Protein AF-A0A1N6QVH7-F1 (afdb_monomer_lite)

pLDDT: mean 78.38, std 18.09, range [41.38, 98.06]

Sequence (100 aa):
MNKKFALFFLLNIFAFSASAQWKATTKQECTKRCVESDAGNPRKTVFEEKLRQIREKKKIEQDDDKLQGLLKEEKQEIENYKDNVEKICTSICKGNPEAR

Radius of gyration: 25.23 Å; chains: 1; bounding box: 90×29×48 Å

Structure (mmCIF, N/CA/C/O backbone):
data_AF-A0A1N6QVH7-F1
#
_entry.id   AF-A0A1N6QVH7-F1
#
loop_
_atom_site.group_PDB
_atom_site.id
_atom_site.type_symbol
_atom_site.label_atom_id
_atom_site.label_alt_id
_atom_site.label_comp_id
_atom_site.label_asym_id
_atom_site.label_entity_id
_atom_site.label_seq_id
_atom_site.pdbx_PDB_ins_code
_atom_site.Cartn_x
_atom_site.Cartn_y
_atom_site.Cartn_z
_atom_site.occupancy
_atom_site.B_iso_or_equiv
_atom_site.auth_seq_id
_atom_site.auth_comp_id
_atom_site.auth_asym_id
_atom_site.auth_atom_id
_atom_site.pdbx_PDB_model_num
ATOM 1 N N . MET A 1 1 ? 73.216 20.086 -1.555 1.00 42.41 1 MET A N 1
ATOM 2 C CA . MET A 1 1 ? 71.836 20.552 -1.291 1.00 42.41 1 MET A CA 1
ATOM 3 C C . MET A 1 1 ? 70.926 19.876 -2.302 1.00 42.41 1 MET A C 1
ATOM 5 O O . MET A 1 1 ? 70.764 20.384 -3.403 1.00 42.41 1 MET A O 1
ATOM 9 N N . ASN A 1 2 ? 70.408 18.692 -1.974 1.00 41.38 2 ASN A N 1
ATOM 10 C CA . ASN A 1 2 ? 69.685 17.875 -2.947 1.00 41.38 2 ASN A CA 1
ATOM 11 C C . ASN A 1 2 ? 68.183 18.025 -2.709 1.00 41.38 2 ASN A C 1
ATOM 13 O O . ASN A 1 2 ? 67.653 17.603 -1.682 1.00 41.38 2 ASN A O 1
ATOM 17 N N . LYS A 1 3 ? 67.547 18.715 -3.661 1.00 47.62 3 LYS A N 1
ATOM 18 C CA . LYS A 1 3 ? 66.104 18.942 -3.797 1.00 47.62 3 LYS A CA 1
ATOM 19 C C .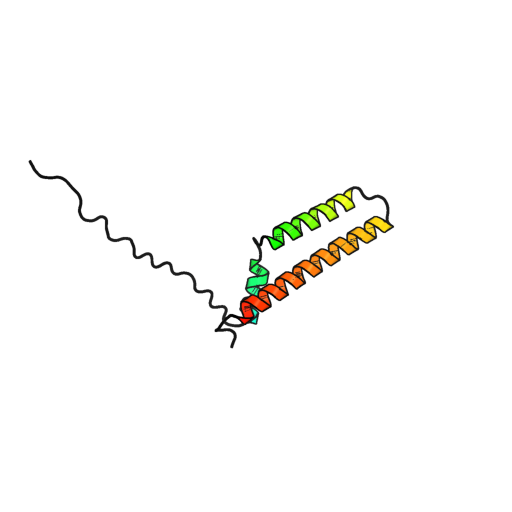 LYS A 1 3 ? 65.388 17.591 -3.703 1.00 47.62 3 LYS A C 1
ATOM 21 O O . LYS A 1 3 ? 65.594 16.716 -4.531 1.00 47.62 3 LYS A O 1
ATOM 26 N N . LYS A 1 4 ? 64.792 17.302 -2.551 1.00 53.00 4 LYS A N 1
ATOM 27 C CA . LYS A 1 4 ? 63.350 17.366 -2.291 1.00 53.00 4 LYS A CA 1
ATOM 28 C C . LYS A 1 4 ? 62.456 16.995 -3.485 1.00 53.00 4 LYS A C 1
ATOM 30 O O . LYS A 1 4 ? 62.242 17.808 -4.372 1.00 53.00 4 LYS A O 1
ATOM 35 N N . PHE A 1 5 ? 61.851 15.821 -3.308 1.00 58.72 5 PHE A N 1
ATOM 36 C CA . PHE A 1 5 ? 60.416 15.546 -3.385 1.00 58.72 5 PHE A CA 1
ATOM 37 C C . PHE A 1 5 ? 59.714 15.431 -4.744 1.00 58.72 5 PHE A C 1
ATOM 39 O O . PHE A 1 5 ? 59.785 16.295 -5.606 1.00 58.72 5 PHE A O 1
ATOM 46 N N . ALA A 1 6 ? 58.862 14.400 -4.749 1.00 57.56 6 ALA A N 1
ATOM 47 C CA . ALA A 1 6 ? 57.547 14.349 -5.376 1.00 57.56 6 ALA A CA 1
ATOM 48 C C . ALA A 1 6 ? 57.498 14.031 -6.869 1.00 57.56 6 ALA A C 1
ATOM 50 O O . ALA A 1 6 ? 57.124 14.863 -7.682 1.00 57.56 6 ALA A O 1
ATOM 51 N N . LEU A 1 7 ? 57.716 12.766 -7.210 1.00 54.75 7 LEU A N 1
ATOM 52 C CA . LEU A 1 7 ? 57.027 12.156 -8.344 1.00 54.75 7 LEU A CA 1
ATOM 53 C C . LEU A 1 7 ? 56.767 10.683 -8.022 1.00 54.75 7 LEU A C 1
ATOM 55 O O . LEU A 1 7 ? 57.583 10.062 -7.353 1.00 54.75 7 LEU A O 1
ATOM 59 N N . PHE A 1 8 ? 55.639 10.163 -8.507 1.00 52.31 8 PHE A N 1
ATOM 60 C CA . PHE A 1 8 ? 55.089 8.808 -8.311 1.00 52.31 8 PHE A CA 1
ATOM 61 C C . PHE A 1 8 ? 54.058 8.593 -7.192 1.00 52.31 8 PHE A C 1
ATOM 63 O O . PHE A 1 8 ? 54.068 7.575 -6.511 1.00 52.31 8 PHE A O 1
ATOM 70 N N . PHE A 1 9 ? 53.069 9.485 -7.092 1.00 53.31 9 PHE A N 1
ATOM 71 C CA . PHE A 1 9 ? 51.763 9.158 -6.491 1.00 53.31 9 PHE A CA 1
ATOM 72 C C . PHE A 1 9 ? 50.606 9.502 -7.452 1.00 53.31 9 PHE A C 1
ATOM 74 O O . PHE A 1 9 ? 49.683 10.229 -7.110 1.00 53.31 9 PHE A O 1
ATOM 81 N N . LEU A 1 10 ? 50.678 9.026 -8.701 1.00 57.44 10 LEU A N 1
ATOM 82 C CA . LEU A 1 10 ? 49.661 9.286 -9.738 1.00 57.44 10 LEU A CA 1
ATOM 83 C C . LEU A 1 10 ? 49.340 8.038 -10.577 1.00 57.44 10 LEU A C 1
ATOM 85 O O . LEU A 1 10 ? 49.328 8.095 -11.800 1.00 57.44 10 LEU A O 1
ATOM 89 N N . LEU A 1 11 ? 49.085 6.891 -9.941 1.00 54.56 11 LEU A N 1
ATOM 90 C CA . LEU A 1 11 ? 48.636 5.683 -10.654 1.00 54.56 11 LEU A CA 1
ATOM 91 C C . LEU A 1 11 ? 47.543 4.914 -9.898 1.00 54.56 11 LEU A C 1
ATOM 93 O O . LEU A 1 11 ? 47.634 3.708 -9.730 1.00 54.56 11 LEU A O 1
ATOM 97 N N . ASN A 1 12 ? 46.500 5.605 -9.432 1.00 54.03 12 ASN A N 1
ATOM 98 C CA . ASN A 1 12 ? 45.279 4.957 -8.930 1.00 54.03 12 ASN A CA 1
ATOM 99 C C . ASN A 1 12 ? 44.033 5.826 -9.187 1.00 54.03 12 ASN A C 1
ATOM 101 O O . ASN A 1 12 ? 43.320 6.186 -8.259 1.00 54.03 12 ASN A O 1
ATOM 105 N N . ILE A 1 13 ? 43.767 6.205 -10.444 1.00 56.41 13 ILE A N 1
ATOM 106 C CA . ILE A 1 13 ? 42.486 6.852 -10.813 1.00 56.41 13 ILE A CA 1
ATOM 107 C C . ILE A 1 13 ? 41.876 6.223 -12.073 1.00 56.41 13 ILE A C 1
ATOM 109 O O . ILE A 1 13 ? 41.288 6.893 -12.910 1.00 56.41 13 ILE A O 1
ATOM 113 N N . PHE A 1 14 ? 41.984 4.904 -12.198 1.00 54.84 14 PHE A N 1
ATOM 114 C CA . PHE A 1 14 ? 41.077 4.144 -13.058 1.00 54.84 14 PHE A CA 1
ATOM 115 C C . PHE A 1 14 ? 40.403 3.048 -12.240 1.00 54.84 14 PHE A C 1
ATOM 117 O O . PHE A 1 14 ? 40.335 1.892 -12.640 1.00 54.84 14 PHE A O 1
ATOM 124 N N . ALA A 1 15 ? 39.845 3.434 -11.090 1.00 53.00 15 ALA A N 1
ATOM 125 C CA . ALA A 1 15 ? 38.616 2.797 -10.654 1.00 53.00 15 ALA A CA 1
ATOM 126 C C . ALA A 1 15 ? 37.548 3.230 -11.664 1.00 53.00 15 ALA A C 1
ATOM 128 O O . ALA A 1 15 ? 36.841 4.214 -11.456 1.00 53.00 15 ALA A O 1
ATOM 129 N N . PHE A 1 16 ? 37.496 2.536 -12.806 1.00 55.03 16 PHE A N 1
ATOM 130 C CA . PHE A 1 16 ? 36.277 2.472 -13.591 1.00 55.03 16 PHE A CA 1
ATOM 131 C C . PHE A 1 16 ? 35.199 2.091 -12.589 1.00 55.03 16 PHE A C 1
ATOM 133 O O . PHE A 1 16 ? 35.199 0.982 -12.050 1.00 55.03 16 PHE A O 1
ATOM 140 N N . SER A 1 17 ? 34.326 3.042 -12.281 1.00 53.44 17 SER A N 1
ATOM 141 C CA . SER A 1 17 ? 33.038 2.736 -11.710 1.00 53.44 17 SER A CA 1
ATOM 142 C C . SER A 1 17 ? 32.393 1.782 -12.704 1.00 53.44 17 SER A C 1
ATOM 144 O O . SER A 1 17 ? 31.827 2.194 -13.713 1.00 53.44 17 SER A O 1
ATOM 146 N N . ALA A 1 18 ? 32.511 0.483 -12.433 1.00 48.81 18 ALA A N 1
ATOM 147 C CA . ALA A 1 18 ? 31.531 -0.481 -12.871 1.00 48.81 18 ALA A CA 1
ATOM 148 C C . ALA A 1 18 ? 30.238 -0.059 -12.172 1.00 48.81 18 ALA A C 1
ATOM 150 O O . ALA A 1 18 ? 29.849 -0.597 -11.138 1.00 48.81 18 ALA A O 1
ATOM 151 N N . SER A 1 19 ? 29.604 0.991 -12.697 1.00 53.94 19 SER A N 1
ATOM 152 C CA . SER A 1 19 ? 28.179 1.160 -12.565 1.00 53.94 19 SER A CA 1
ATOM 153 C C . SER A 1 19 ? 27.637 -0.162 -13.067 1.00 53.94 19 SER A C 1
ATOM 155 O O . SER A 1 19 ? 27.751 -0.479 -14.250 1.00 53.94 19 SER A O 1
ATOM 157 N N . ALA A 1 20 ? 27.183 -0.999 -12.137 1.00 49.06 20 ALA A N 1
ATOM 158 C CA . ALA A 1 20 ? 26.430 -2.186 -12.466 1.00 49.06 20 ALA A CA 1
ATOM 159 C C . ALA A 1 20 ? 25.284 -1.685 -13.344 1.00 49.06 20 ALA A C 1
ATOM 161 O O . ALA A 1 20 ? 24.325 -1.099 -12.845 1.00 49.06 20 ALA A O 1
ATOM 162 N N . GLN A 1 21 ? 25.450 -1.771 -14.665 1.00 52.22 21 GLN A N 1
ATOM 163 C CA . GLN A 1 21 ? 24.395 -1.448 -15.598 1.00 52.22 21 GLN A CA 1
ATOM 164 C C . GLN A 1 21 ? 23.317 -2.461 -15.267 1.00 52.22 21 GLN A C 1
ATOM 166 O O . GLN A 1 21 ? 23.516 -3.665 -15.425 1.00 52.22 21 GLN A O 1
ATOM 171 N N . TRP A 1 22 ? 22.223 -1.965 -14.699 1.00 52.94 22 TRP A N 1
ATOM 172 C CA . TRP A 1 22 ? 21.048 -2.743 -14.360 1.00 52.94 22 TRP A CA 1
ATOM 173 C C . TRP A 1 22 ? 20.463 -3.306 -15.658 1.00 52.94 22 TRP A C 1
ATOM 175 O O . TRP A 1 22 ? 19.543 -2.736 -16.235 1.00 52.94 22 TRP A O 1
ATOM 185 N N . LYS A 1 23 ? 21.014 -4.417 -16.150 1.00 57.69 23 LYS A N 1
ATOM 186 C CA . LYS A 1 23 ? 20.404 -5.205 -17.214 1.00 57.69 23 LYS A CA 1
ATOM 187 C C . LYS A 1 23 ? 19.288 -6.022 -16.591 1.00 57.69 23 LYS A C 1
ATOM 189 O O . LYS A 1 23 ? 19.479 -7.162 -16.182 1.00 57.69 23 LYS A O 1
ATOM 194 N N . ALA A 1 24 ? 18.128 -5.398 -16.423 1.00 59.44 24 ALA A N 1
ATOM 195 C CA . ALA A 1 24 ? 16.906 -6.166 -16.284 1.00 59.44 24 ALA A CA 1
ATOM 196 C C . ALA A 1 24 ? 16.571 -6.720 -17.674 1.00 59.44 24 ALA A C 1
ATOM 198 O O . ALA A 1 24 ? 16.210 -5.956 -18.568 1.00 59.44 24 ALA A O 1
ATOM 199 N N . THR A 1 25 ? 16.729 -8.032 -17.833 1.00 65.56 25 THR A N 1
ATOM 200 C CA . THR A 1 25 ? 16.663 -8.749 -19.114 1.00 65.56 25 THR A CA 1
ATOM 201 C C . THR A 1 25 ? 15.266 -8.785 -19.735 1.00 65.56 25 THR A C 1
ATOM 203 O O . THR A 1 25 ? 15.138 -9.033 -20.925 1.00 65.56 25 THR A O 1
ATOM 206 N N . THR A 1 26 ? 14.210 -8.540 -18.950 1.00 76.44 26 THR A N 1
ATOM 207 C CA . THR A 1 26 ? 12.823 -8.448 -19.436 1.00 76.44 26 THR A CA 1
ATOM 208 C C . THR A 1 26 ? 12.037 -7.368 -18.690 1.00 76.44 26 THR A C 1
ATOM 210 O O . THR A 1 26 ? 12.369 -6.997 -17.557 1.00 76.44 26 THR A O 1
ATOM 213 N N . LYS A 1 27 ? 10.931 -6.892 -19.285 1.00 78.94 27 LYS A N 1
ATOM 214 C CA . LYS A 1 27 ? 9.999 -5.950 -18.634 1.00 78.94 27 LYS A CA 1
ATOM 215 C C . LYS A 1 27 ? 9.521 -6.464 -17.273 1.00 78.94 27 LYS A C 1
ATOM 217 O O . LYS A 1 27 ? 9.500 -5.712 -16.304 1.00 78.94 27 LYS A O 1
ATOM 222 N N . GLN A 1 28 ? 9.148 -7.742 -17.213 1.00 80.25 28 GLN A N 1
ATOM 223 C CA . GLN A 1 28 ? 8.604 -8.375 -16.014 1.00 80.25 28 GLN A CA 1
ATOM 224 C C . GLN A 1 28 ? 9.640 -8.431 -14.889 1.00 80.25 28 GLN A C 1
ATOM 226 O O . GLN A 1 28 ? 9.324 -8.122 -13.742 1.00 80.25 28 GLN A O 1
ATOM 231 N N . GLU A 1 29 ? 10.886 -8.769 -15.217 1.00 83.88 29 GLU A N 1
ATOM 232 C CA . GLU A 1 29 ? 11.974 -8.804 -14.244 1.00 83.88 29 GLU A CA 1
ATOM 233 C C . GLU A 1 29 ? 12.316 -7.405 -13.718 1.00 83.88 29 GLU A C 1
ATOM 235 O O . GLU A 1 29 ? 12.496 -7.227 -12.514 1.00 83.88 29 GLU A O 1
ATOM 240 N N . CYS A 1 30 ? 12.323 -6.398 -14.597 1.00 83.88 30 CYS A N 1
ATOM 241 C CA . CYS A 1 30 ? 12.480 -5.001 -14.201 1.00 83.88 30 CYS A CA 1
ATOM 242 C C . CYS A 1 30 ? 11.378 -4.573 -13.220 1.00 83.88 30 CYS A C 1
ATOM 244 O O . CYS A 1 30 ? 11.674 -4.035 -12.153 1.00 83.88 30 CYS A O 1
ATOM 246 N N . THR A 1 31 ? 10.108 -4.838 -13.553 1.00 83.56 31 THR A N 1
ATOM 247 C CA . THR A 1 31 ? 8.975 -4.433 -12.713 1.00 83.56 31 THR A CA 1
ATOM 248 C C . THR A 1 31 ? 9.021 -5.132 -11.361 1.00 83.56 31 THR A C 1
ATOM 250 O O . THR A 1 31 ? 8.897 -4.458 -10.343 1.00 83.56 31 THR A O 1
ATOM 253 N N . LYS A 1 32 ? 9.289 -6.444 -11.330 1.00 84.12 32 LYS A N 1
ATOM 254 C CA . LYS A 1 32 ? 9.419 -7.209 -10.083 1.00 84.12 32 LYS A CA 1
ATOM 255 C C . LYS A 1 32 ? 10.503 -6.624 -9.173 1.00 84.12 32 LYS A C 1
ATOM 257 O O . LYS A 1 32 ? 10.226 -6.316 -8.018 1.00 84.12 32 LYS A O 1
ATOM 262 N N . ARG A 1 33 ? 11.703 -6.387 -9.713 1.00 83.56 33 ARG A N 1
ATOM 263 C CA . ARG A 1 33 ? 12.819 -5.806 -8.951 1.00 83.56 33 ARG A CA 1
ATOM 264 C C . ARG A 1 33 ? 12.527 -4.379 -8.486 1.00 83.56 33 ARG A C 1
ATOM 266 O O . ARG A 1 33 ? 12.922 -4.010 -7.389 1.00 83.56 33 ARG A O 1
ATOM 273 N N . CYS A 1 34 ? 11.829 -3.580 -9.291 1.00 84.69 34 CYS A N 1
ATOM 274 C CA . CYS A 1 34 ? 11.423 -2.229 -8.907 1.00 84.69 34 CYS A CA 1
ATOM 275 C C . CYS A 1 34 ? 10.444 -2.244 -7.725 1.00 84.69 34 CYS A C 1
ATOM 277 O O . CYS A 1 34 ? 10.639 -1.496 -6.772 1.00 84.69 34 CYS A O 1
ATOM 279 N N . VAL A 1 35 ? 9.443 -3.132 -7.752 1.00 84.56 35 VAL A N 1
ATOM 280 C CA . VAL A 1 35 ? 8.489 -3.298 -6.644 1.00 84.56 35 VAL A CA 1
ATOM 281 C C . VAL A 1 35 ? 9.217 -3.748 -5.371 1.00 84.56 35 VAL A C 1
ATOM 283 O O . VAL A 1 35 ? 8.967 -3.208 -4.297 1.00 84.56 35 VAL A O 1
ATOM 286 N N . GLU A 1 36 ? 10.156 -4.693 -5.486 1.00 83.25 36 GLU A N 1
ATOM 287 C CA . GLU A 1 36 ? 10.968 -5.186 -4.361 1.00 83.25 36 GLU A CA 1
ATOM 288 C C . GLU A 1 36 ? 11.934 -4.117 -3.808 1.00 83.25 36 GLU A C 1
ATOM 290 O O . GLU A 1 36 ? 12.199 -4.074 -2.607 1.00 83.25 36 GLU A O 1
ATOM 295 N N . SER A 1 37 ? 12.431 -3.225 -4.670 1.00 77.12 37 SER A N 1
ATOM 296 C CA . SER A 1 37 ? 13.413 -2.187 -4.339 1.00 77.12 37 SER A CA 1
ATOM 297 C C . SER A 1 37 ? 12.808 -0.837 -3.931 1.00 77.12 37 SER A C 1
ATOM 299 O O . SER A 1 37 ? 13.571 0.089 -3.655 1.00 77.12 37 SER A O 1
ATOM 301 N N . ASP A 1 38 ? 11.481 -0.687 -3.826 1.00 72.75 38 ASP A N 1
ATOM 302 C CA . ASP A 1 38 ? 10.839 0.582 -3.408 1.00 72.75 38 ASP A CA 1
ATOM 303 C C . ASP A 1 38 ? 11.110 0.949 -1.926 1.00 72.75 38 ASP A C 1
ATOM 305 O O . ASP A 1 38 ? 10.613 1.942 -1.385 1.00 72.75 38 ASP A O 1
ATOM 309 N N . ALA A 1 39 ? 11.954 0.164 -1.250 1.00 56.75 39 ALA A N 1
ATOM 310 C CA . ALA A 1 39 ? 12.541 0.457 0.046 1.00 56.75 39 ALA A CA 1
ATOM 311 C C . ALA A 1 39 ? 13.413 1.733 0.000 1.00 56.75 39 ALA A C 1
ATOM 313 O O . ALA A 1 39 ? 14.618 1.678 -0.210 1.00 56.75 39 ALA A O 1
ATOM 314 N N . GLY A 1 40 ? 12.790 2.894 0.222 1.00 58.88 40 GLY A N 1
ATOM 315 C CA . GLY A 1 40 ? 13.472 4.196 0.317 1.00 58.88 40 GLY A CA 1
ATOM 316 C C . GLY A 1 40 ? 12.790 5.330 -0.449 1.00 58.88 40 GLY A C 1
ATOM 317 O O . GLY A 1 40 ? 13.275 6.459 -0.446 1.00 58.88 40 GLY A O 1
ATOM 318 N N . ASN A 1 41 ? 11.666 5.054 -1.109 1.00 71.75 41 ASN A N 1
ATOM 319 C CA . ASN A 1 41 ? 10.928 6.051 -1.869 1.00 71.75 41 ASN A CA 1
ATOM 320 C C . ASN A 1 41 ? 10.241 7.084 -0.950 1.00 71.75 41 ASN A C 1
ATOM 322 O O . ASN A 1 41 ? 9.575 6.673 0.000 1.00 71.75 41 ASN A O 1
ATOM 326 N N . PRO A 1 42 ? 10.271 8.398 -1.248 1.00 72.25 42 PRO A N 1
ATOM 327 C CA . PRO A 1 42 ? 9.433 9.391 -0.563 1.00 72.25 42 PRO A CA 1
ATOM 328 C C . PRO A 1 42 ? 7.933 9.041 -0.534 1.00 72.25 42 PRO A C 1
ATOM 330 O O . PRO A 1 42 ? 7.200 9.463 0.351 1.00 72.25 42 PRO A O 1
ATOM 333 N N . ARG A 1 43 ? 7.447 8.235 -1.485 1.00 76.19 43 ARG A N 1
ATOM 334 C CA . ARG A 1 43 ? 6.076 7.698 -1.448 1.00 76.19 43 ARG A CA 1
ATOM 335 C C . ARG A 1 43 ? 5.860 6.705 -0.309 1.00 76.19 43 ARG A C 1
ATOM 337 O O . ARG A 1 43 ? 4.794 6.706 0.299 1.00 76.19 43 ARG A O 1
ATOM 344 N N . LYS A 1 44 ? 6.870 5.884 -0.013 1.00 83.62 44 LYS A N 1
ATOM 345 C CA . LYS A 1 44 ? 6.842 4.920 1.086 1.00 83.62 44 LYS A CA 1
ATOM 346 C C . LYS A 1 44 ? 6.739 5.637 2.428 1.00 83.62 44 LYS A C 1
ATOM 348 O O . LYS A 1 44 ? 5.937 5.227 3.253 1.00 83.62 44 LYS A O 1
ATOM 353 N N . THR A 1 45 ? 7.458 6.744 2.620 1.00 85.56 45 THR A N 1
ATOM 354 C CA . THR A 1 45 ? 7.391 7.507 3.879 1.00 85.56 45 THR A CA 1
ATOM 355 C C . THR A 1 45 ? 6.022 8.156 4.096 1.00 85.56 45 THR A C 1
ATOM 357 O O . THR A 1 45 ? 5.497 8.109 5.205 1.00 85.56 45 THR A O 1
ATOM 360 N N . VAL A 1 46 ? 5.394 8.698 3.045 1.00 88.62 46 VAL A N 1
ATOM 361 C CA . VAL A 1 46 ? 4.019 9.235 3.120 1.00 88.62 46 VAL A CA 1
ATOM 362 C C . VAL A 1 46 ? 3.006 8.131 3.442 1.00 88.62 46 VAL A C 1
ATOM 364 O O . VAL A 1 46 ? 2.140 8.316 4.297 1.00 88.62 46 VAL A O 1
ATOM 367 N N . PHE A 1 47 ? 3.132 6.976 2.788 1.00 91.31 47 PHE A N 1
ATOM 368 C CA . PHE A 1 47 ? 2.303 5.801 3.055 1.00 91.31 47 PHE A CA 1
ATOM 369 C C . PHE A 1 47 ? 2.458 5.296 4.499 1.00 91.31 47 PHE A C 1
ATOM 371 O O . PHE A 1 47 ? 1.464 5.071 5.190 1.00 91.31 47 PHE A O 1
ATOM 378 N N . GLU A 1 48 ? 3.695 5.161 4.980 1.00 92.81 48 GLU A N 1
ATOM 379 C CA . GLU A 1 48 ? 4.001 4.723 6.345 1.00 92.81 48 GLU A CA 1
ATOM 380 C C . GLU A 1 48 ? 3.438 5.686 7.393 1.00 92.81 48 GLU A C 1
ATOM 382 O O . GLU A 1 48 ? 2.859 5.238 8.384 1.00 92.81 48 GLU A O 1
ATOM 387 N N . GLU A 1 49 ? 3.537 6.996 7.159 1.00 94.50 49 GLU A N 1
ATOM 388 C CA . GLU A 1 49 ? 2.964 8.004 8.050 1.00 94.50 49 GLU A CA 1
ATOM 389 C C . GLU A 1 49 ? 1.434 7.917 8.095 1.00 94.50 49 GLU A C 1
ATOM 391 O O . GLU A 1 49 ? 0.841 7.938 9.176 1.00 94.50 49 GLU A O 1
ATOM 396 N N . LYS A 1 50 ? 0.774 7.737 6.946 1.00 94.62 50 LYS A N 1
ATOM 397 C CA . LYS A 1 50 ? -0.685 7.584 6.900 1.00 94.62 50 LYS A CA 1
ATOM 398 C C . LYS A 1 50 ? -1.148 6.306 7.604 1.00 94.62 50 LYS A C 1
ATOM 400 O O . LYS A 1 50 ? -2.085 6.350 8.402 1.00 94.62 50 LYS A O 1
ATOM 405 N N . LEU A 1 51 ? -0.449 5.187 7.401 1.00 96.69 51 LEU A N 1
ATOM 406 C CA . LEU A 1 51 ? -0.709 3.952 8.144 1.00 96.69 51 LEU A CA 1
ATOM 407 C C . LEU A 1 51 ? -0.506 4.125 9.647 1.00 96.69 51 LEU A C 1
ATOM 409 O O . LEU A 1 51 ? -1.316 3.636 10.436 1.00 96.69 51 LEU A O 1
ATOM 413 N N . ARG A 1 52 ? 0.556 4.822 10.059 1.00 97.31 52 ARG A N 1
ATOM 414 C CA . ARG A 1 52 ? 0.808 5.124 11.470 1.00 97.31 52 ARG A CA 1
ATOM 415 C C . ARG A 1 52 ? -0.368 5.889 12.069 1.00 97.31 52 ARG A C 1
ATOM 417 O O . ARG A 1 52 ? -0.867 5.488 13.114 1.00 97.31 52 ARG A O 1
ATOM 424 N N . GLN A 1 53 ? -0.857 6.928 11.394 1.00 97.50 53 GLN A N 1
ATOM 425 C CA . GLN A 1 53 ? -2.005 7.715 11.853 1.00 97.50 53 GLN A CA 1
ATOM 426 C C . GLN A 1 53 ? -3.282 6.875 11.985 1.00 97.50 53 GLN A C 1
ATOM 428 O O . GLN A 1 53 ? -3.975 6.982 12.995 1.00 97.50 53 GLN A O 1
ATOM 433 N N . ILE A 1 54 ? -3.584 6.012 11.009 1.00 97.56 54 ILE A N 1
ATOM 434 C CA . ILE A 1 54 ? -4.750 5.115 11.075 1.00 97.56 54 ILE A CA 1
ATOM 435 C C . ILE A 1 54 ? -4.618 4.152 12.261 1.00 97.56 54 ILE A C 1
ATOM 437 O O . ILE A 1 54 ? -5.560 3.973 13.031 1.00 97.56 54 ILE A O 1
ATOM 441 N 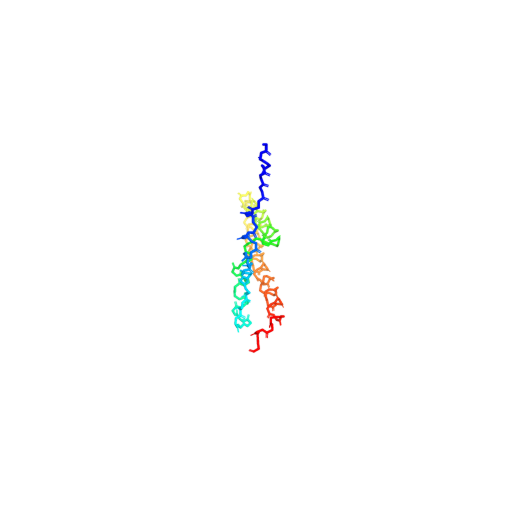N . ARG A 1 55 ? -3.432 3.571 12.468 1.00 97.38 55 ARG A N 1
ATOM 442 C CA . ARG A 1 55 ? -3.172 2.655 13.588 1.00 97.38 55 ARG A CA 1
ATOM 443 C C . ARG A 1 55 ? -3.270 3.339 14.944 1.00 97.38 55 ARG A C 1
ATOM 445 O O . ARG A 1 55 ? -3.806 2.738 15.867 1.00 97.38 55 ARG A O 1
ATOM 452 N N . GLU A 1 56 ? -2.790 4.573 15.068 1.00 97.88 56 GLU A N 1
ATOM 453 C CA . GLU A 1 56 ? -2.956 5.366 16.291 1.00 97.88 56 GLU A CA 1
ATOM 454 C C . GLU A 1 56 ? -4.437 5.637 16.583 1.00 97.88 56 GLU A C 1
ATOM 456 O O . GLU A 1 56 ? -4.880 5.403 17.705 1.00 97.88 56 GLU A O 1
ATOM 461 N N . LYS A 1 57 ? -5.236 6.013 15.573 1.00 97.19 57 LYS A N 1
ATOM 462 C CA . LYS A 1 57 ? -6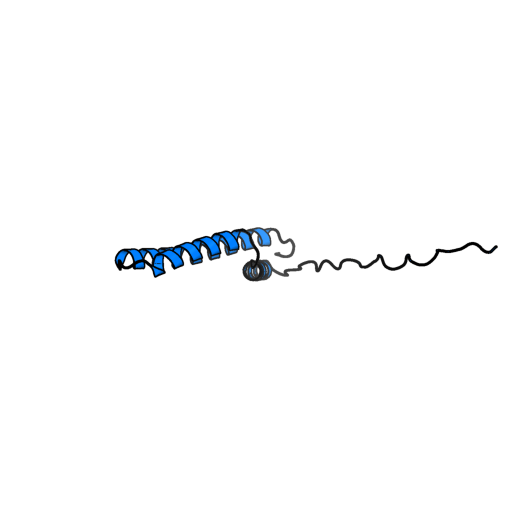.693 6.179 15.733 1.00 97.19 57 LYS A CA 1
ATOM 463 C C . LYS A 1 57 ? -7.364 4.889 16.213 1.00 97.19 57 LYS A C 1
ATOM 465 O O . LYS A 1 57 ? -8.161 4.930 17.141 1.00 97.19 57 LYS A O 1
ATOM 470 N N . LYS A 1 58 ? -6.994 3.735 15.647 1.00 97.31 58 LYS A N 1
ATOM 471 C CA . LYS A 1 58 ? -7.551 2.426 16.040 1.00 97.31 58 LYS A CA 1
ATOM 472 C C . LYS A 1 58 ? -7.273 2.053 17.496 1.00 97.31 58 LYS A C 1
ATOM 474 O O . LYS A 1 58 ? -8.079 1.352 18.087 1.00 97.31 58 LYS A O 1
ATOM 479 N N . LYS A 1 59 ? -6.136 2.471 18.069 1.00 96.94 59 LYS A N 1
ATOM 480 C CA . LYS A 1 59 ? -5.773 2.131 19.459 1.00 96.94 59 LYS A CA 1
ATOM 481 C C . LYS A 1 59 ? -6.694 2.780 20.490 1.00 96.94 59 LYS A C 1
ATOM 483 O O . LYS A 1 59 ? -6.845 2.237 21.578 1.00 96.94 59 LYS A O 1
ATOM 488 N N . ILE A 1 60 ? -7.227 3.957 20.170 1.00 97.00 60 ILE A N 1
ATOM 489 C CA . ILE A 1 60 ? -8.027 4.769 21.095 1.00 97.00 60 ILE A CA 1
ATOM 490 C C . ILE A 1 60 ? -9.521 4.755 20.761 1.00 97.00 60 ILE A C 1
ATOM 492 O O . ILE A 1 60 ? -10.314 5.265 21.547 1.00 97.00 60 ILE A O 1
ATOM 496 N N . GLU A 1 61 ? -9.900 4.203 19.606 1.00 97.50 61 GLU A N 1
ATOM 497 C CA . GLU A 1 61 ? -11.293 4.098 19.182 1.00 97.50 61 GLU A CA 1
ATOM 498 C C . GLU A 1 61 ? -12.014 2.996 19.966 1.00 97.50 61 GLU A C 1
ATOM 500 O O . GLU A 1 61 ? -11.523 1.873 20.072 1.00 97.50 61 GLU A O 1
ATOM 505 N N . GLN A 1 62 ? -13.176 3.339 20.518 1.00 96.75 62 GLN A N 1
ATOM 506 C CA . GLN A 1 62 ? -14.014 2.438 21.318 1.00 96.75 62 GLN A CA 1
ATOM 507 C C . GLN A 1 62 ? -15.346 2.127 20.630 1.00 96.75 62 GLN A C 1
ATOM 509 O O . GLN A 1 62 ? -16.045 1.208 21.043 1.00 96.75 62 GLN A O 1
ATOM 514 N N . ASP A 1 63 ? -15.707 2.899 19.604 1.00 98.00 63 ASP A N 1
ATOM 515 C CA . ASP A 1 63 ? -16.902 2.679 18.803 1.00 98.00 63 ASP A CA 1
ATOM 516 C C . ASP A 1 63 ? -16.628 1.631 17.714 1.00 98.00 63 ASP A C 1
ATOM 518 O O . ASP A 1 63 ? -15.736 1.795 16.874 1.00 98.00 63 ASP A O 1
ATOM 522 N N . ASP A 1 64 ? -17.401 0.544 17.732 1.00 96.62 64 ASP A N 1
ATOM 523 C CA . ASP A 1 64 ? -17.207 -0.595 16.832 1.00 96.62 64 ASP A CA 1
ATOM 524 C C . ASP A 1 64 ? -17.385 -0.215 15.354 1.00 96.62 64 ASP A C 1
ATOM 526 O O . ASP A 1 64 ? -16.612 -0.665 14.501 1.00 96.62 64 ASP A O 1
ATOM 530 N N . ASP A 1 65 ? -18.350 0.651 15.032 1.00 97.62 65 ASP A N 1
ATOM 531 C CA . ASP A 1 65 ? -18.614 1.071 13.654 1.00 97.62 65 ASP A CA 1
ATOM 532 C C . ASP A 1 65 ? -17.457 1.919 13.110 1.00 97.62 65 ASP A C 1
ATOM 534 O O . ASP A 1 65 ? -16.986 1.712 11.982 1.00 97.62 65 ASP A O 1
ATOM 538 N N . LYS A 1 66 ? -16.929 2.835 13.928 1.00 97.38 66 LYS A N 1
ATOM 539 C CA . LYS A 1 66 ? -15.736 3.621 13.582 1.00 97.38 66 LYS A CA 1
ATOM 540 C C . LYS A 1 66 ? -14.493 2.748 13.468 1.00 97.38 66 LYS A C 1
ATOM 542 O O . LYS A 1 66 ? -13.707 2.941 12.536 1.00 97.38 66 LYS A O 1
ATOM 547 N N . LEU A 1 67 ? -14.325 1.755 14.341 1.00 97.88 67 LEU A N 1
ATOM 548 C CA . LEU A 1 67 ? -13.211 0.812 14.264 1.00 97.88 67 LEU A CA 1
ATOM 549 C C . LEU A 1 67 ? -13.255 -0.007 12.964 1.00 97.88 67 LEU A C 1
ATOM 551 O O . LEU A 1 67 ? -12.226 -0.162 12.299 1.00 97.88 67 LEU A O 1
ATOM 555 N N . GLN A 1 68 ? -14.438 -0.471 12.547 1.00 97.62 68 GLN A N 1
ATOM 556 C CA . GLN A 1 68 ? -14.624 -1.125 11.246 1.00 97.62 68 GLN A CA 1
ATOM 557 C C . GLN A 1 68 ? -14.306 -0.185 10.077 1.00 97.62 68 GLN A C 1
ATOM 559 O O . GLN A 1 68 ? -13.696 -0.609 9.091 1.00 97.62 68 GLN A O 1
ATOM 564 N N . GLY A 1 69 ? -14.669 1.095 10.188 1.00 97.88 69 GLY A N 1
ATOM 565 C CA . GLY A 1 69 ? -14.277 2.132 9.232 1.00 97.88 69 GLY A CA 1
ATOM 566 C C . GLY A 1 69 ? -12.757 2.249 9.088 1.00 97.88 69 GLY A C 1
ATOM 567 O O . GLY A 1 69 ? -12.235 2.162 7.976 1.00 97.88 69 GLY A O 1
ATOM 568 N N . LEU A 1 70 ? -12.035 2.348 10.207 1.00 98.06 70 LEU A N 1
ATOM 569 C CA . LEU A 1 70 ? -10.571 2.452 10.228 1.00 98.06 70 LEU A CA 1
ATOM 570 C C . LEU A 1 70 ? -9.874 1.189 9.698 1.00 98.06 70 LEU A C 1
ATOM 572 O O . LEU A 1 70 ? -8.836 1.285 9.045 1.00 98.06 70 LEU A O 1
ATOM 576 N N . LEU A 1 71 ? -10.434 -0.000 9.943 1.00 97.44 71 LEU A N 1
ATOM 577 C CA . LEU A 1 71 ? -9.928 -1.257 9.375 1.00 97.44 71 LEU A CA 1
ATOM 578 C C . LEU A 1 71 ? -10.055 -1.286 7.846 1.00 97.44 71 LEU A C 1
ATOM 580 O O . LEU A 1 71 ? -9.126 -1.711 7.155 1.00 97.44 71 LEU A O 1
ATOM 584 N N . LYS A 1 72 ? -11.188 -0.814 7.312 1.00 97.81 72 LYS A N 1
ATOM 585 C CA . LYS A 1 72 ? -11.391 -0.680 5.862 1.00 97.81 72 LYS A CA 1
ATOM 586 C C . LYS A 1 72 ? -10.449 0.362 5.265 1.00 97.81 72 LYS A C 1
ATOM 588 O O . LYS A 1 72 ? -9.858 0.099 4.222 1.00 97.81 72 LYS A O 1
ATOM 593 N N . GLU A 1 73 ? -10.275 1.501 5.935 1.00 97.06 73 GLU A N 1
ATOM 594 C CA . GLU A 1 73 ? -9.346 2.553 5.512 1.00 97.06 73 GLU A CA 1
ATOM 595 C C . GLU A 1 73 ? -7.899 2.039 5.461 1.00 97.06 73 GLU A C 1
ATOM 597 O O . GLU A 1 73 ? -7.219 2.225 4.453 1.00 97.06 73 GLU A O 1
ATOM 602 N N . GLU A 1 74 ? -7.445 1.323 6.498 1.00 97.06 74 GLU A N 1
ATOM 603 C CA . GLU A 1 74 ? -6.107 0.717 6.534 1.00 97.06 74 GLU A CA 1
ATOM 604 C C . GLU A 1 74 ? -5.893 -0.241 5.355 1.00 97.06 74 GLU A C 1
ATOM 606 O O . GLU A 1 74 ? -4.867 -0.176 4.674 1.00 97.06 74 GLU A O 1
ATOM 611 N N . LYS A 1 75 ? -6.875 -1.110 5.083 1.00 96.88 75 LYS A N 1
ATOM 612 C CA . LYS A 1 75 ? -6.814 -2.053 3.963 1.00 96.88 75 LYS A CA 1
ATOM 613 C C . LYS A 1 75 ? -6.739 -1.326 2.618 1.00 96.88 75 LYS A C 1
ATOM 615 O O . LYS A 1 75 ? -5.876 -1.653 1.803 1.00 96.88 75 LYS A O 1
ATOM 620 N N . GLN A 1 76 ? -7.604 -0.335 2.407 1.00 97.00 76 GLN A N 1
ATOM 621 C CA . GLN A 1 76 ? -7.646 0.433 1.166 1.00 97.00 76 GLN A CA 1
ATOM 622 C C . GLN A 1 76 ? -6.329 1.176 0.921 1.00 97.00 76 GLN A C 1
ATOM 624 O O . GLN A 1 76 ? -5.854 1.228 -0.209 1.00 97.00 76 GLN A O 1
ATOM 629 N N . GLU A 1 77 ? -5.712 1.731 1.964 1.00 95.38 77 GLU A N 1
ATOM 630 C CA . GLU A 1 77 ? -4.441 2.441 1.826 1.00 95.38 77 GLU A CA 1
ATOM 631 C C . GLU A 1 77 ? -3.298 1.503 1.410 1.00 95.38 77 GLU A C 1
ATOM 633 O O . GLU A 1 77 ? -2.483 1.858 0.558 1.00 95.38 77 GLU A O 1
ATOM 638 N N . ILE A 1 78 ? -3.266 0.279 1.950 1.00 94.69 78 ILE A N 1
ATOM 639 C CA . ILE A 1 78 ? -2.295 -0.752 1.555 1.00 94.69 78 ILE A CA 1
ATOM 640 C C . ILE A 1 78 ? -2.474 -1.140 0.084 1.00 94.69 78 ILE A C 1
ATOM 642 O O . ILE A 1 78 ? -1.484 -1.264 -0.639 1.00 94.69 78 ILE A O 1
ATOM 646 N N . GLU A 1 79 ? -3.715 -1.345 -0.360 1.00 94.38 79 GLU A N 1
ATOM 647 C CA . GLU A 1 79 ? -4.024 -1.680 -1.755 1.00 94.38 79 GLU A CA 1
ATOM 648 C C . GLU A 1 79 ? -3.650 -0.528 -2.696 1.00 94.38 79 GLU A C 1
ATOM 650 O O . GLU A 1 79 ? -2.901 -0.731 -3.650 1.00 94.38 79 GLU A O 1
ATOM 655 N N . ASN A 1 80 ? -4.039 0.704 -2.359 1.00 92.56 80 ASN A N 1
ATOM 656 C CA . ASN A 1 80 ? -3.694 1.897 -3.132 1.00 92.56 80 ASN A CA 1
ATOM 657 C C . ASN A 1 80 ? -2.177 2.081 -3.278 1.00 92.56 80 ASN A C 1
ATOM 659 O O . ASN A 1 80 ? -1.695 2.444 -4.353 1.00 92.56 80 ASN A O 1
ATOM 663 N N . TYR A 1 81 ? -1.408 1.859 -2.208 1.00 91.81 81 TYR A N 1
ATOM 664 C C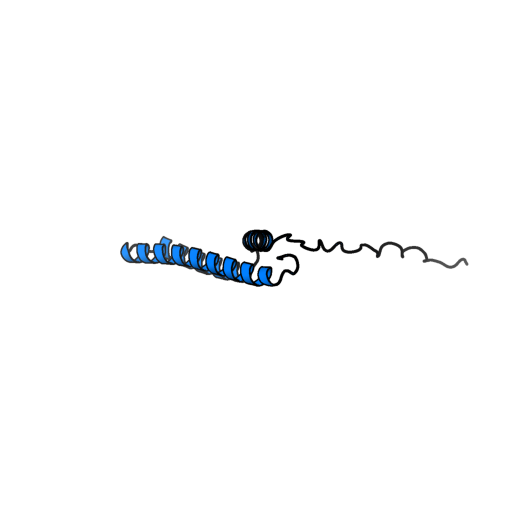A . TYR A 1 81 ? 0.049 1.961 -2.267 1.00 91.81 81 TYR A CA 1
ATOM 665 C C . TYR A 1 81 ? 0.646 0.905 -3.204 1.00 91.81 81 TYR A C 1
ATOM 667 O O . TYR A 1 81 ? 1.449 1.258 -4.069 1.00 91.81 81 TYR A O 1
ATOM 675 N N . LYS A 1 82 ? 0.210 -0.358 -3.099 1.00 90.12 82 LYS A N 1
ATOM 676 C CA . LYS A 1 82 ? 0.661 -1.440 -3.990 1.00 90.12 82 LYS A CA 1
ATOM 677 C C . LYS A 1 82 ? 0.373 -1.127 -5.457 1.00 90.12 82 LY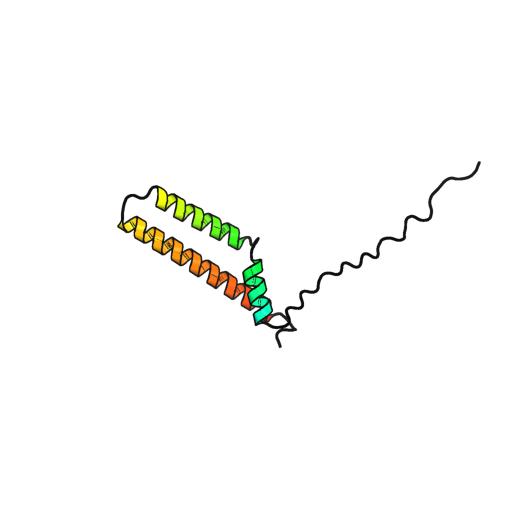S A C 1
ATOM 679 O O . LYS A 1 82 ? 1.294 -1.177 -6.270 1.00 90.12 82 LYS A O 1
ATOM 684 N N . ASP A 1 83 ? -0.854 -0.718 -5.770 1.00 90.88 83 ASP A N 1
ATOM 685 C CA . ASP A 1 83 ? -1.268 -0.367 -7.131 1.00 90.88 83 ASP A CA 1
ATOM 686 C C . ASP A 1 83 ? -0.443 0.792 -7.700 1.00 90.88 83 ASP A C 1
ATOM 688 O O . ASP A 1 83 ? -0.068 0.799 -8.875 1.00 90.88 83 ASP A O 1
ATOM 692 N N . ASN A 1 84 ? -0.147 1.798 -6.873 1.00 89.94 84 ASN A N 1
ATOM 693 C CA . ASN A 1 84 ? 0.674 2.929 -7.286 1.00 89.94 84 ASN A CA 1
ATOM 694 C C . ASN A 1 84 ? 2.117 2.501 -7.570 1.00 89.94 84 ASN A C 1
ATOM 696 O O . ASN A 1 84 ? 2.659 2.862 -8.619 1.00 89.94 84 ASN A O 1
ATOM 700 N N . VAL A 1 85 ? 2.728 1.714 -6.680 1.00 89.88 85 VAL A N 1
ATOM 701 C CA . VAL A 1 85 ? 4.082 1.178 -6.882 1.00 89.88 85 VAL A CA 1
ATOM 702 C C . VAL A 1 85 ? 4.136 0.351 -8.167 1.00 89.88 85 VAL A C 1
ATOM 704 O O . VAL A 1 85 ? 5.006 0.588 -9.006 1.00 89.88 85 VAL A O 1
ATOM 707 N N . GLU A 1 86 ? 3.167 -0.536 -8.393 1.00 88.75 86 GLU A N 1
ATOM 708 C CA . GLU A 1 86 ? 3.091 -1.354 -9.605 1.00 88.75 86 GLU A CA 1
ATOM 709 C C . GLU A 1 86 ? 2.947 -0.508 -10.880 1.00 88.75 86 GLU A C 1
ATOM 711 O O . GLU A 1 86 ? 3.682 -0.722 -11.851 1.00 88.75 86 GLU A O 1
ATOM 716 N N . LYS A 1 87 ? 2.062 0.498 -10.887 1.00 88.62 87 LYS A N 1
ATOM 717 C CA . LYS A 1 87 ? 1.886 1.418 -12.028 1.00 88.62 87 LYS A CA 1
ATOM 718 C C . LYS A 1 87 ? 3.173 2.162 -12.361 1.00 88.62 87 LYS A C 1
ATOM 720 O O . LYS A 1 87 ? 3.551 2.270 -13.530 1.00 88.62 87 LYS A O 1
ATOM 725 N N . ILE A 1 88 ? 3.863 2.664 -11.342 1.00 86.81 88 ILE A N 1
ATOM 726 C CA . ILE A 1 88 ? 5.104 3.413 -11.527 1.00 86.81 88 ILE A CA 1
ATOM 727 C C . ILE A 1 88 ? 6.215 2.494 -12.029 1.00 86.81 88 ILE A C 1
ATOM 729 O O . ILE A 1 88 ? 6.863 2.822 -13.022 1.00 86.81 88 ILE A O 1
ATOM 733 N N . CYS A 1 89 ? 6.394 1.328 -11.413 1.00 86.50 89 CYS A N 1
ATOM 734 C CA . CYS A 1 89 ? 7.381 0.348 -11.850 1.00 86.50 89 CYS A CA 1
ATOM 735 C C . CYS A 1 89 ? 7.101 -0.156 -13.270 1.00 86.50 89 CYS A C 1
ATOM 737 O O . CYS A 1 89 ? 8.024 -0.313 -14.066 1.00 86.50 89 CYS A O 1
ATOM 739 N N . THR A 1 90 ? 5.833 -0.329 -13.643 1.00 86.50 90 THR A N 1
ATOM 740 C CA . THR A 1 90 ? 5.442 -0.652 -15.021 1.00 86.50 90 THR A CA 1
ATOM 741 C C . THR A 1 90 ? 5.824 0.465 -15.992 1.00 86.50 90 THR A C 1
ATOM 743 O O . THR A 1 90 ? 6.313 0.178 -17.084 1.00 86.50 90 THR A O 1
ATOM 746 N N . SER A 1 91 ? 5.628 1.730 -15.606 1.00 85.06 91 SER A N 1
ATOM 747 C CA . SER A 1 91 ? 5.988 2.895 -16.422 1.00 85.06 91 SER A CA 1
ATOM 748 C C . SER A 1 91 ? 7.505 3.027 -16.607 1.00 85.06 91 SER A C 1
ATOM 750 O O . SER A 1 91 ? 7.974 3.127 -17.739 1.00 85.06 91 SER A O 1
ATOM 752 N N . ILE A 1 92 ? 8.277 2.921 -15.518 1.00 83.19 92 ILE A N 1
ATOM 753 C CA . ILE A 1 92 ? 9.751 2.937 -15.537 1.00 83.19 92 ILE A CA 1
ATOM 754 C C . ILE A 1 92 ? 10.274 1.836 -16.465 1.00 83.19 92 ILE A C 1
ATOM 756 O O . ILE A 1 92 ? 11.073 2.089 -17.364 1.00 83.19 92 ILE A O 1
ATOM 760 N N . CYS A 1 93 ? 9.767 0.616 -16.297 1.00 82.38 93 CYS A N 1
ATOM 761 C CA . CYS A 1 93 ? 10.241 -0.545 -17.040 1.00 82.38 93 CYS A CA 1
ATOM 762 C C . CYS A 1 93 ? 9.725 -0.614 -18.482 1.00 82.38 93 CYS A C 1
ATOM 764 O O . CYS A 1 93 ? 10.315 -1.319 -19.296 1.00 82.38 93 CYS A O 1
ATOM 766 N N . LYS A 1 94 ? 8.670 0.134 -18.839 1.00 78.94 94 LYS A N 1
ATOM 767 C CA . LYS A 1 94 ? 8.249 0.319 -20.239 1.00 78.94 94 LYS A CA 1
ATOM 768 C C . LYS A 1 94 ? 9.297 1.096 -21.048 1.00 78.94 94 LYS A C 1
ATOM 770 O O . LYS A 1 94 ? 9.373 0.906 -22.256 1.00 78.94 94 LYS A O 1
ATOM 775 N N . GLY A 1 95 ? 10.096 1.940 -20.394 1.00 66.75 95 GLY A N 1
ATOM 776 C CA . GLY A 1 95 ? 11.210 2.661 -21.012 1.00 66.75 95 GLY A CA 1
ATOM 777 C C . GLY A 1 95 ? 12.514 1.860 -21.116 1.00 66.75 95 GLY A C 1
ATOM 778 O O . GLY A 1 95 ? 13.483 2.391 -21.650 1.00 66.75 95 GLY A O 1
ATOM 779 N N . ASN A 1 96 ? 12.571 0.618 -20.612 1.00 65.00 96 ASN A N 1
ATOM 780 C CA . ASN A 1 96 ? 13.780 -0.205 -20.672 1.00 65.00 96 ASN A CA 1
ATOM 781 C C . ASN A 1 96 ? 13.991 -0.744 -22.108 1.00 65.00 96 ASN A C 1
ATOM 783 O O . ASN A 1 96 ? 13.150 -1.504 -22.588 1.00 65.00 96 ASN A O 1
ATOM 787 N N . PRO A 1 97 ? 15.089 -0.396 -22.806 1.00 56.34 97 PRO A N 1
ATOM 788 C CA . PRO A 1 97 ? 15.335 -0.832 -24.184 1.00 56.34 97 PRO A CA 1
ATOM 789 C C . PRO A 1 97 ? 15.583 -2.342 -24.330 1.00 56.34 97 PRO A C 1
ATOM 791 O O . PRO A 1 97 ? 15.422 -2.868 -25.429 1.00 56.34 97 PRO A O 1
ATOM 794 N N . GLU A 1 98 ? 15.931 -3.048 -23.247 1.00 58.66 98 GLU A N 1
ATOM 795 C CA . GLU A 1 98 ? 16.063 -4.516 -23.233 1.00 58.66 98 GLU A CA 1
ATOM 796 C C . GLU A 1 98 ? 14.720 -5.235 -22.973 1.00 58.66 98 GLU A C 1
ATOM 798 O O . GLU A 1 98 ? 14.664 -6.456 -22.956 1.00 58.66 98 GLU A O 1
ATOM 803 N N . ALA A 1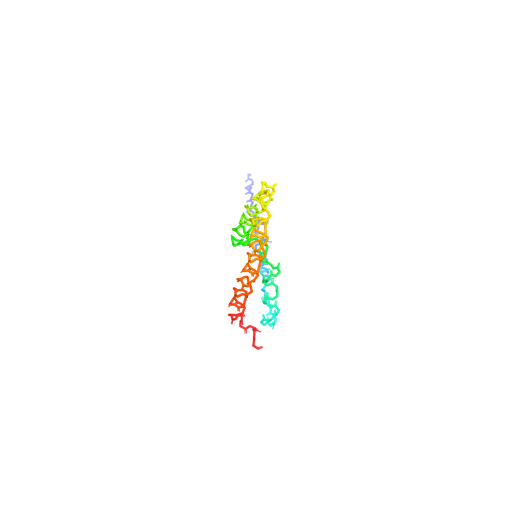 99 ? 13.608 -4.505 -22.812 1.00 51.31 99 ALA A N 1
ATOM 804 C CA . ALA A 1 99 ? 12.274 -5.066 -22.567 1.00 51.31 99 ALA A CA 1
ATOM 805 C C . ALA A 1 99 ? 11.575 -5.654 -23.814 1.00 51.31 99 ALA A C 1
ATOM 807 O O . ALA A 1 99 ? 10.351 -5.824 -23.788 1.00 51.31 99 ALA A O 1
ATOM 808 N N . ARG A 1 100 ? 12.321 -5.883 -24.900 1.00 48.53 100 ARG A N 1
ATOM 809 C CA . ARG A 1 100 ? 11.798 -6.314 -26.201 1.00 48.53 100 ARG A CA 1
ATOM 810 C C . ARG A 1 100 ? 11.557 -7.816 -26.262 1.00 48.53 100 ARG A C 1
ATOM 812 O O . ARG A 1 100 ? 12.387 -8.564 -25.707 1.00 48.53 100 ARG A O 1
#

Foldseek 3Di:
DDDDDDDPPPPPPPPPPPPVPPCPQALVSQLVVQLVPCVPPPLVVVLVVVLVVLVVCLVPDPDPVVNVVSVVVNVVSVVVSSVVSSVVSSVVSVPPPSND

Secondary structure (DSSP, 8-state):
-------------------------SHHHHHHHHHHT-TT-HHHHHHHHHHHHHHHHHHH---HHHHHHHHHHHHHHHHHHHHHHHHHHHHHHHT-TT--